Protein AF-A0A7C3S3P5-F1 (afdb_monomer)

Nearest PDB structures (foldseek):
  7kdc-assembly2_D  TM=4.823E-01  e=6.071E+00  Mus musculus
  1zka-assembly1_A-2  TM=6.468E-01  e=9.164E+00  Mus musculus
  3jbo-assembly1_Z  TM=3.573E-01  e=7.989E+00  Plasmodium falciparum 3D7
  5xxu-assembly1_V  TM=3.154E-01  e=6.503E+00  Toxoplasma gondii

pLDDT: mean 89.87, std 11.93, range [43.62, 97.19]

Secondary structure (DSSP, 8-state):
---PPPPPEEEEEEEETTTTEEEEEEEEETTS-HHHHHHHHHHHHHTTS--------

Radius of gyration: 14.49 Å; Cα contacts (8 Å, |Δi|>4): 58; chains: 1; bounding box: 35×22×46 Å

Solvent-accessible surface area (backbone atoms only — not comparable to full-atom values): 3878 Å² total; per-residue (Å²): 141,84,80,78,78,83,83,51,75,40,78,48,76,40,69,43,79,89,80,72,42,78,52,32,77,49,80,44,50,63,87,61,55,65,81,76,49,47,64,60,47,50,57,49,26,47,78,78,42,91,73,92,78,86,88,82,135

Foldseek 3Di:
DDDDPDKDKDKDFDADPVVRDTQDIDIGIPPDDVVVVVVVRCVSSCVVDPDPDDDDD

Structure (mmCIF, N/CA/C/O backbone):
data_AF-A0A7C3S3P5-F1
#
_entry.id   AF-A0A7C3S3P5-F1
#
loop_
_atom_site.group_PDB
_atom_site.id
_atom_site.type_symbol
_atom_site.label_atom_id
_atom_site.label_alt_id
_atom_site.label_comp_id
_atom_site.label_asym_id
_atom_site.label_entity_id
_atom_site.label_seq_id
_atom_site.pdbx_PDB_ins_code
_atom_site.Cartn_x
_atom_site.Cartn_y
_atom_site.Cartn_z
_atom_site.occupancy
_atom_site.B_iso_or_equiv
_atom_site.auth_seq_id
_atom_site.auth_comp_id
_atom_site.auth_asym_id
_atom_site.auth_atom_id
_atom_site.pdbx_PDB_model_num
ATOM 1 N N . MET A 1 1 ? 22.830 12.788 -28.770 1.00 43.62 1 MET A N 1
ATOM 2 C CA . MET A 1 1 ? 21.615 12.782 -27.929 1.00 43.62 1 MET A CA 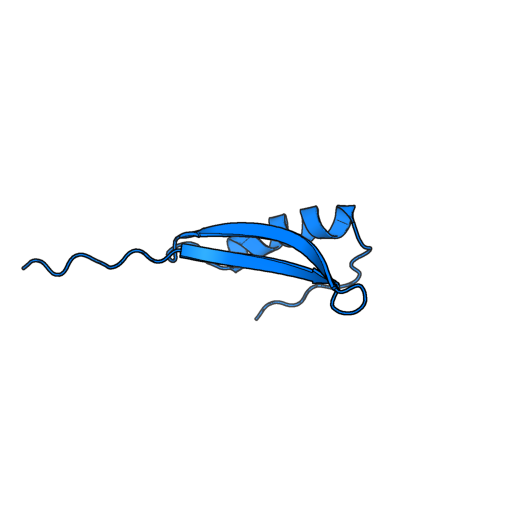1
ATOM 3 C C . MET A 1 1 ? 21.841 11.843 -26.756 1.00 43.62 1 MET A C 1
ATOM 5 O O . MET A 1 1 ? 21.624 10.657 -26.922 1.00 43.62 1 MET A O 1
ATOM 9 N N . TYR A 1 2 ? 22.325 12.317 -25.608 1.00 49.19 2 TYR A N 1
ATOM 10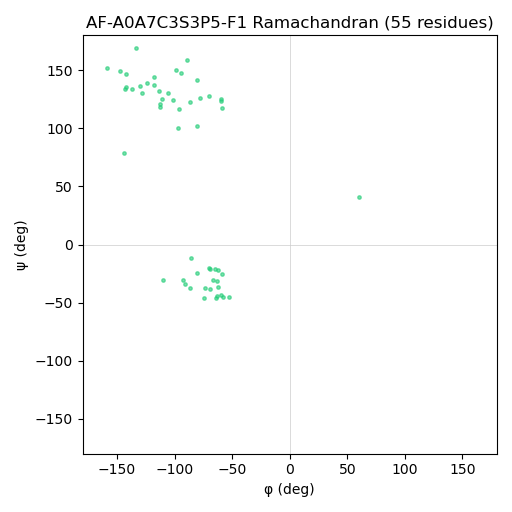 C CA . TYR A 1 2 ? 22.489 11.438 -24.441 1.00 49.19 2 TYR A CA 1
ATOM 11 C C . TYR A 1 2 ? 22.183 12.200 -23.152 1.00 49.19 2 TYR A C 1
ATOM 13 O O . TYR A 1 2 ? 23.076 12.644 -22.443 1.00 49.19 2 TYR A O 1
ATOM 21 N N . GLY A 1 3 ? 20.890 12.367 -22.871 1.00 51.78 3 GLY A N 1
ATOM 22 C CA . GLY A 1 3 ? 20.402 12.604 -21.517 1.00 51.78 3 GLY A CA 1
ATOM 23 C C . GLY A 1 3 ? 19.950 11.262 -20.956 1.00 51.78 3 GLY A C 1
ATOM 24 O O . GLY A 1 3 ? 18.885 10.775 -21.329 1.00 51.78 3 GLY A O 1
ATOM 25 N N . GLY A 1 4 ? 20.773 10.615 -20.129 1.00 60.28 4 GLY A N 1
ATOM 26 C CA . GLY A 1 4 ? 20.365 9.385 -19.449 1.00 60.28 4 GLY A CA 1
ATOM 27 C C . GLY A 1 4 ? 19.134 9.664 -18.586 1.00 60.28 4 GLY A C 1
ATOM 28 O O . GLY A 1 4 ? 19.165 10.571 -17.755 1.00 60.28 4 GLY A O 1
ATOM 29 N N . LYS A 1 5 ? 18.038 8.921 -18.796 1.00 71.50 5 LYS A N 1
ATOM 30 C CA . LYS A 1 5 ? 16.849 9.022 -17.937 1.00 71.50 5 LYS A CA 1
ATOM 31 C C . LYS A 1 5 ? 17.269 8.691 -16.505 1.00 71.50 5 LYS A C 1
ATOM 33 O O . LYS A 1 5 ? 17.723 7.576 -16.245 1.00 71.50 5 LYS A O 1
ATOM 38 N N . LYS A 1 6 ? 17.139 9.658 -15.591 1.00 74.06 6 LYS A N 1
ATOM 39 C CA . LYS A 1 6 ? 17.300 9.411 -14.155 1.00 74.06 6 LYS A CA 1
ATOM 40 C C . LYS A 1 6 ? 16.257 8.369 -13.753 1.00 74.06 6 LYS A C 1
ATOM 42 O O . LYS A 1 6 ? 15.083 8.555 -14.050 1.00 74.06 6 LYS A O 1
ATOM 47 N N . ARG A 1 7 ? 16.705 7.270 -13.147 1.00 80.44 7 ARG A N 1
ATOM 48 C CA . ARG A 1 7 ? 15.830 6.247 -12.571 1.00 80.44 7 ARG A CA 1
ATOM 49 C C . ARG A 1 7 ? 15.693 6.551 -11.094 1.00 80.44 7 ARG A C 1
ATOM 51 O O . ARG A 1 7 ? 16.697 6.535 -10.382 1.00 80.44 7 ARG A O 1
ATOM 58 N N . TYR A 1 8 ? 14.481 6.856 -10.662 1.00 88.88 8 TYR A N 1
ATOM 59 C CA . TYR A 1 8 ? 14.185 7.063 -9.254 1.00 88.88 8 TYR A CA 1
ATOM 60 C C . TYR A 1 8 ? 13.582 5.795 -8.659 1.00 88.88 8 TYR A C 1
ATOM 62 O O . TYR A 1 8 ? 12.920 5.015 -9.345 1.00 88.88 8 TYR A O 1
ATOM 70 N N . ILE A 1 9 ? 13.828 5.595 -7.368 1.00 94.12 9 ILE A N 1
ATOM 71 C CA . ILE A 1 9 ? 13.084 4.621 -6.577 1.00 94.12 9 ILE A CA 1
ATOM 72 C C . ILE A 1 9 ? 11.930 5.333 -5.876 1.00 94.12 9 ILE A C 1
ATOM 74 O O . ILE A 1 9 ? 12.047 6.495 -5.485 1.00 94.12 9 ILE A O 1
ATOM 78 N N . LYS A 1 10 ? 10.829 4.616 -5.695 1.00 93.75 10 LYS A N 1
ATOM 79 C CA . LYS A 1 10 ? 9.703 4.988 -4.846 1.00 93.75 10 LYS A CA 1
ATOM 80 C C . LYS A 1 10 ? 9.638 4.009 -3.687 1.00 93.75 10 LYS A C 1
ATOM 82 O O . LYS A 1 10 ? 9.696 2.796 -3.894 1.00 93.75 10 LYS A O 1
ATOM 87 N N . ILE A 1 11 ? 9.510 4.540 -2.479 1.00 95.88 11 ILE A N 1
ATOM 88 C CA . ILE A 1 11 ? 9.340 3.745 -1.268 1.00 95.88 11 ILE A CA 1
ATOM 89 C C . ILE A 1 11 ? 7.932 4.008 -0.742 1.00 95.88 11 ILE A C 1
ATOM 91 O O . ILE A 1 11 ? 7.588 5.150 -0.447 1.00 95.88 11 ILE A O 1
ATOM 95 N N . HIS A 1 12 ? 7.137 2.951 -0.628 1.00 94.88 12 HIS A N 1
ATOM 96 C CA . HIS A 1 12 ? 5.759 2.985 -0.149 1.00 94.88 12 HIS A CA 1
ATOM 97 C C . HIS A 1 12 ? 5.714 2.421 1.265 1.00 94.88 12 HIS A C 1
ATOM 99 O O . HIS A 1 12 ? 6.244 1.336 1.501 1.00 94.88 12 HIS A O 1
ATOM 105 N N . PHE A 1 13 ? 5.071 3.129 2.190 1.00 96.00 13 PHE A N 1
ATOM 106 C CA . PHE A 1 13 ? 4.921 2.701 3.579 1.00 96.00 13 PHE A CA 1
ATOM 107 C C . PHE A 1 13 ? 3.448 2.646 3.975 1.00 96.00 13 PHE A C 1
ATOM 109 O O . PHE A 1 13 ? 2.690 3.566 3.679 1.00 96.00 13 PHE A O 1
ATOM 116 N N . ALA A 1 14 ? 3.075 1.608 4.721 1.00 96.38 14 ALA A N 1
ATOM 117 C CA . ALA A 1 14 ? 1.881 1.614 5.557 1.00 96.38 14 ALA A CA 1
ATOM 118 C C . ALA A 1 14 ? 2.310 1.846 7.006 1.00 96.38 14 ALA A C 1
ATOM 120 O O . ALA A 1 14 ? 3.148 1.108 7.526 1.00 96.38 14 ALA A O 1
ATOM 121 N N . VAL A 1 15 ? 1.752 2.867 7.654 1.00 96.19 15 VAL A N 1
ATOM 122 C CA . VAL A 1 15 ? 2.168 3.297 8.995 1.00 96.19 15 VAL A CA 1
ATOM 123 C C . VAL A 1 15 ? 0.955 3.386 9.912 1.00 96.19 15 VAL A C 1
ATOM 125 O O . VAL A 1 15 ? -0.037 4.034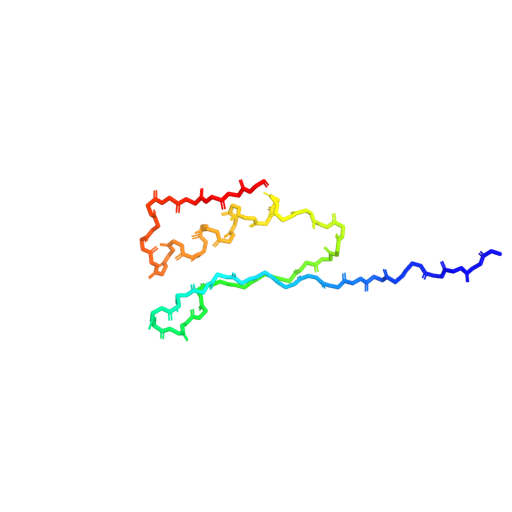 9.580 1.00 96.19 15 VAL A O 1
ATOM 128 N N . ASP A 1 16 ? 1.054 2.780 11.092 1.00 95.50 16 ASP A N 1
ATOM 129 C CA . ASP A 1 16 ? 0.151 3.055 12.205 1.00 95.50 16 ASP A CA 1
ATOM 130 C C . ASP A 1 16 ? 0.618 4.337 12.902 1.00 95.50 16 ASP A C 1
ATOM 132 O O . ASP A 1 16 ? 1.587 4.343 13.661 1.00 95.50 16 ASP A O 1
ATOM 136 N N . VAL A 1 17 ? -0.063 5.450 12.634 1.00 95.94 17 VAL A N 1
ATOM 137 C CA . VAL A 1 17 ? 0.317 6.769 13.167 1.00 95.94 17 VAL A CA 1
ATOM 138 C C . VAL A 1 17 ? 0.150 6.846 14.687 1.00 95.94 17 VAL A C 1
ATOM 140 O O . VAL A 1 17 ? 0.898 7.562 15.354 1.00 95.94 17 VAL A O 1
ATOM 143 N N . LYS A 1 18 ? -0.811 6.107 15.258 1.00 95.12 18 LYS A N 1
ATOM 144 C CA . LYS A 1 18 ? -1.072 6.132 16.703 1.00 95.12 18 LYS A CA 1
ATOM 145 C C . LYS A 1 18 ? 0.009 5.372 17.456 1.00 95.12 18 LYS A C 1
ATOM 147 O O . LYS A 1 18 ? 0.520 5.876 18.452 1.00 95.12 18 LYS A O 1
ATOM 152 N N . MET A 1 19 ? 0.358 4.185 16.967 1.00 94.44 19 MET A N 1
ATOM 153 C CA . MET A 1 19 ? 1.378 3.338 17.591 1.00 94.44 19 MET A CA 1
ATOM 154 C C . MET A 1 19 ? 2.801 3.680 17.138 1.00 94.44 19 MET A C 1
ATOM 156 O O . MET A 1 19 ? 3.757 3.268 17.784 1.00 94.44 19 MET A O 1
ATOM 160 N N . ARG A 1 20 ? 2.942 4.510 16.094 1.00 95.38 20 ARG A N 1
ATOM 161 C CA . ARG A 1 20 ? 4.216 4.917 15.480 1.00 95.38 20 ARG A CA 1
ATOM 162 C C . ARG A 1 20 ? 5.008 3.728 14.928 1.00 95.38 20 ARG A C 1
ATOM 164 O O . ARG A 1 20 ? 6.229 3.680 15.047 1.00 95.38 20 ARG A O 1
ATOM 171 N N . GLU A 1 21 ? 4.306 2.790 14.300 1.00 96.00 21 GLU A N 1
ATOM 172 C CA . GLU A 1 21 ? 4.877 1.553 13.761 1.00 96.00 21 GLU A CA 1
ATOM 173 C C . GLU A 1 21 ? 4.696 1.477 12.243 1.00 96.00 21 GLU A C 1
ATOM 175 O O . GLU A 1 21 ? 3.668 1.888 11.703 1.00 96.00 21 GLU A O 1
ATOM 180 N N . VAL A 1 22 ? 5.684 0.914 11.545 1.00 96.75 22 VAL A N 1
ATOM 181 C CA . VAL A 1 22 ? 5.568 0.574 10.121 1.00 96.75 22 VAL A CA 1
ATOM 182 C C . VAL A 1 22 ? 4.961 -0.822 10.008 1.00 96.75 22 VAL A C 1
ATOM 184 O O . VAL A 1 22 ? 5.518 -1.780 10.534 1.00 96.75 22 VAL A O 1
ATOM 187 N N . LEU A 1 23 ? 3.833 -0.935 9.311 1.00 96.88 23 LEU A N 1
ATOM 188 C CA . LEU A 1 23 ? 3.096 -2.190 9.130 1.00 96.88 23 LEU A CA 1
ATOM 189 C C . LEU A 1 23 ? 3.507 -2.934 7.853 1.00 96.88 23 LEU A C 1
ATOM 191 O O . LEU A 1 23 ? 3.429 -4.157 7.797 1.00 96.88 23 LEU A O 1
ATOM 195 N N . ALA A 1 24 ? 3.919 -2.196 6.818 1.00 97.19 24 ALA A N 1
ATOM 196 C CA . ALA A 1 24 ? 4.414 -2.744 5.558 1.00 97.19 24 ALA A CA 1
ATOM 197 C C . ALA A 1 24 ? 5.277 -1.708 4.819 1.00 97.19 24 ALA A C 1
ATOM 199 O O . ALA A 1 24 ? 5.069 -0.499 4.958 1.00 97.19 24 ALA A O 1
ATOM 200 N N . MET A 1 25 ? 6.229 -2.185 4.016 1.00 97.06 25 MET A N 1
ATOM 201 C CA . MET A 1 25 ? 7.124 -1.354 3.208 1.00 97.06 25 MET A CA 1
ATOM 202 C C . MET A 1 25 ? 7.396 -2.024 1.863 1.00 97.06 25 MET A C 1
ATOM 204 O O . MET A 1 25 ? 7.728 -3.206 1.814 1.00 97.06 25 MET A O 1
ATOM 208 N N . TYR A 1 26 ? 7.315 -1.251 0.783 1.00 96.19 26 TYR A N 1
ATOM 209 C CA . TYR A 1 26 ? 7.623 -1.699 -0.572 1.00 96.19 26 TYR A CA 1
ATOM 210 C C . TYR A 1 26 ? 8.581 -0.724 -1.247 1.00 96.19 26 TYR A C 1
ATOM 212 O O . TYR A 1 26 ? 8.388 0.488 -1.188 1.00 96.19 26 TYR A O 1
ATOM 220 N N . VAL A 1 27 ? 9.592 -1.250 -1.936 1.00 95.25 27 VAL A N 1
ATOM 221 C CA . VAL A 1 27 ? 10.506 -0.456 -2.765 1.00 95.25 27 VAL A CA 1
ATOM 222 C C . VAL A 1 27 ? 10.241 -0.800 -4.222 1.00 95.25 27 VAL A C 1
ATOM 224 O O . VAL A 1 27 ? 10.270 -1.964 -4.612 1.00 95.25 27 VAL A O 1
ATOM 227 N N . THR A 1 28 ? 9.969 0.220 -5.023 1.00 94.44 28 THR A N 1
ATOM 228 C CA . THR A 1 28 ? 9.663 0.103 -6.452 1.00 94.44 28 THR A CA 1
ATOM 229 C C . THR A 1 28 ? 10.457 1.133 -7.238 1.00 94.44 28 THR A C 1
ATOM 231 O O . THR A 1 28 ? 11.079 2.029 -6.667 1.00 94.44 28 THR A O 1
ATOM 234 N N . THR A 1 29 ? 10.463 1.008 -8.555 1.00 93.44 29 THR A N 1
ATOM 235 C CA . THR A 1 29 ? 10.961 2.041 -9.464 1.00 93.44 29 THR A CA 1
ATOM 236 C C . THR A 1 29 ? 9.838 3.011 -9.833 1.00 93.44 29 THR A C 1
ATOM 238 O O . THR A 1 29 ? 8.654 2.717 -9.662 1.00 93.44 29 THR A O 1
ATOM 241 N N . ASP A 1 30 ? 10.205 4.209 -10.279 1.00 89.44 30 ASP A N 1
ATOM 242 C CA . ASP A 1 30 ? 9.269 5.305 -10.552 1.00 89.44 30 ASP A CA 1
ATOM 243 C C . ASP A 1 30 ? 8.228 5.029 -11.649 1.00 89.44 30 ASP A C 1
ATOM 245 O O . ASP A 1 30 ? 7.159 5.646 -11.639 1.00 89.44 30 ASP A O 1
ATOM 249 N N . ASP A 1 31 ? 8.499 4.075 -12.536 1.00 90.12 31 ASP A N 1
ATOM 250 C CA . ASP A 1 31 ? 7.597 3.589 -13.581 1.00 90.12 31 ASP A CA 1
ATOM 251 C C . ASP A 1 31 ? 6.407 2.780 -13.039 1.00 90.12 31 ASP A C 1
ATOM 253 O O . ASP A 1 31 ? 5.368 2.672 -13.701 1.00 90.12 31 ASP A O 1
ATOM 257 N N . ILE A 1 32 ? 6.510 2.258 -11.814 1.00 91.88 32 ILE A N 1
ATOM 258 C CA . ILE A 1 32 ? 5.403 1.574 -11.152 1.00 91.88 32 ILE A CA 1
ATOM 259 C C . ILE A 1 32 ? 4.421 2.609 -10.596 1.00 91.88 32 ILE A C 1
ATOM 261 O O . ILE A 1 32 ? 4.784 3.538 -9.871 1.00 91.88 32 ILE A O 1
ATOM 265 N N . HIS A 1 33 ? 3.154 2.448 -10.982 1.00 90.38 33 HIS A N 1
ATOM 266 C CA . HIS A 1 33 ? 2.044 3.252 -10.479 1.00 90.38 33 HIS A CA 1
ATOM 267 C C . HIS A 1 33 ? 1.601 2.735 -9.113 1.00 90.38 33 HIS A C 1
ATOM 269 O O . HIS A 1 33 ? 1.525 1.524 -8.898 1.00 90.38 33 HIS A O 1
ATOM 275 N N . ASP A 1 34 ? 1.250 3.654 -8.223 1.00 89.06 34 ASP A N 1
ATOM 276 C CA . ASP A 1 34 ? 0.948 3.358 -6.821 1.00 89.06 34 ASP A CA 1
ATOM 277 C C . ASP A 1 34 ? -0.284 2.444 -6.690 1.00 89.06 34 ASP A C 1
ATOM 279 O O . ASP A 1 34 ? -0.310 1.546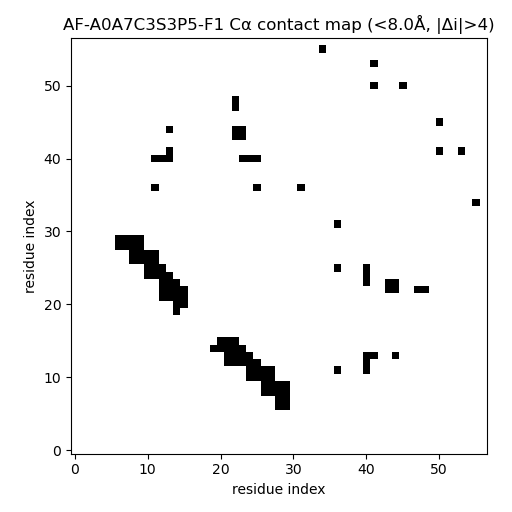 -5.850 1.00 89.06 34 ASP A O 1
ATOM 283 N N . SER A 1 35 ? -1.235 2.552 -7.625 1.00 91.44 35 SER A N 1
ATOM 284 C CA . SER A 1 35 ? -2.400 1.663 -7.741 1.00 91.44 35 SER A CA 1
ATOM 285 C C . SER A 1 35 ? -2.053 0.186 -7.932 1.00 91.44 35 SER A C 1
ATOM 287 O O . SER A 1 35 ? -2.838 -0.682 -7.554 1.00 91.44 35 SER A O 1
ATOM 289 N N . LYS A 1 36 ? -0.869 -0.127 -8.476 1.00 93.81 36 LYS A N 1
ATOM 290 C CA . LYS A 1 36 ? -0.375 -1.509 -8.578 1.00 93.81 36 LYS A CA 1
ATOM 291 C C . LYS A 1 36 ? 0.235 -2.016 -7.272 1.00 93.81 36 LYS A C 1
ATOM 293 O O . LYS A 1 36 ? 0.294 -3.224 -7.072 1.00 93.81 36 LYS A O 1
ATOM 298 N N . VAL A 1 37 ? 0.708 -1.117 -6.411 1.00 94.81 37 VAL A N 1
ATOM 299 C CA . VAL A 1 37 ? 1.364 -1.455 -5.137 1.00 94.81 37 VAL A CA 1
ATOM 300 C C . VAL A 1 37 ? 0.344 -1.529 -4.003 1.00 94.81 37 VAL A C 1
ATOM 302 O O . VAL A 1 37 ? 0.472 -2.370 -3.113 1.00 94.81 37 VAL A O 1
ATOM 305 N N . LEU A 1 38 ? -0.692 -0.687 -4.057 1.00 92.94 38 LEU A N 1
ATOM 306 C CA . LEU A 1 38 ? -1.680 -0.529 -2.995 1.00 92.94 38 LEU A CA 1
ATOM 307 C C . LEU A 1 38 ? -2.334 -1.847 -2.534 1.00 92.94 38 LEU A C 1
ATOM 309 O O . LEU A 1 38 ? -2.387 -2.055 -1.322 1.00 92.94 38 LEU A O 1
ATOM 313 N N . PRO A 1 39 ? -2.782 -2.769 -3.414 1.00 95.25 39 PRO A N 1
ATOM 314 C CA . PRO A 1 39 ? -3.404 -4.015 -2.963 1.00 95.25 39 PRO A CA 1
ATOM 315 C C . PRO A 1 39 ? -2.477 -4.866 -2.088 1.00 95.25 39 PRO A C 1
ATOM 317 O O . PRO A 1 39 ? -2.897 -5.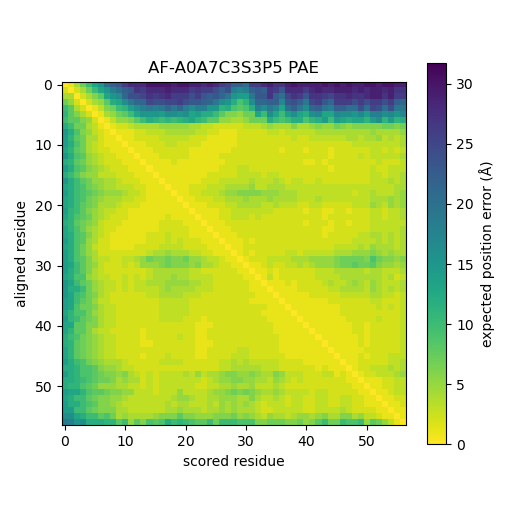359 -1.042 1.00 95.25 39 PRO A O 1
ATOM 320 N N . SER A 1 40 ? -1.206 -4.999 -2.476 1.00 95.50 40 SER A N 1
ATOM 321 C CA . SER A 1 40 ? -0.212 -5.763 -1.714 1.00 95.50 40 SER A CA 1
ATOM 322 C C . SER A 1 40 ? 0.139 -5.072 -0.396 1.00 95.50 40 SER A C 1
ATOM 324 O O . SER A 1 40 ? 0.257 -5.725 0.639 1.00 95.50 40 SER A O 1
ATOM 326 N N . LEU A 1 41 ? 0.230 -3.738 -0.413 1.00 95.31 41 LEU A N 1
ATOM 327 C CA . LEU A 1 41 ? 0.480 -2.940 0.783 1.00 95.31 41 LEU A CA 1
ATOM 328 C C . LEU A 1 41 ? -0.654 -3.083 1.814 1.00 95.31 41 LEU A C 1
ATOM 330 O O . LEU A 1 41 ? -0.380 -3.284 2.996 1.00 95.31 41 LEU A O 1
ATOM 334 N N . ILE A 1 42 ? -1.917 -3.039 1.371 1.00 95.44 42 ILE A N 1
ATOM 335 C CA . ILE A 1 42 ? -3.095 -3.272 2.224 1.00 95.44 42 ILE A CA 1
ATOM 336 C C . ILE A 1 42 ? -3.094 -4.705 2.747 1.00 95.44 42 ILE A C 1
ATOM 338 O O . ILE A 1 42 ? -3.306 -4.910 3.940 1.00 95.44 42 ILE A O 1
ATOM 342 N N . ALA A 1 43 ? -2.842 -5.692 1.883 1.00 95.88 43 ALA A N 1
ATOM 343 C CA . ALA A 1 43 ? -2.828 -7.093 2.286 1.00 95.88 43 ALA 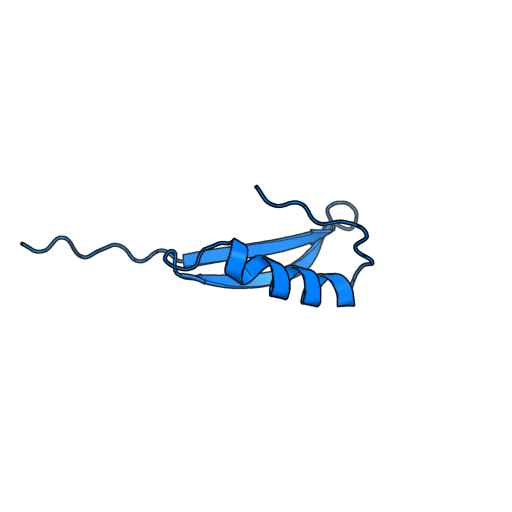A CA 1
ATOM 344 C C . ALA A 1 43 ? -1.809 -7.340 3.408 1.00 95.88 43 ALA A C 1
ATOM 346 O O . ALA A 1 43 ? -2.152 -7.955 4.416 1.00 95.88 43 ALA A O 1
ATOM 347 N N . ASP A 1 44 ? -0.594 -6.801 3.304 1.00 96.69 44 ASP A N 1
ATOM 348 C CA . ASP A 1 44 ? 0.419 -6.973 4.349 1.00 96.69 44 ASP A CA 1
ATOM 349 C C . ASP A 1 44 ? 0.149 -6.146 5.608 1.00 96.69 44 ASP A C 1
ATOM 351 O O . ASP A 1 44 ? 0.328 -6.648 6.721 1.00 96.69 44 ASP A O 1
ATOM 355 N N . ALA A 1 45 ? -0.366 -4.923 5.469 1.00 96.25 45 ALA A N 1
ATOM 356 C CA . ALA A 1 45 ? -0.801 -4.133 6.617 1.00 96.25 45 ALA A CA 1
ATOM 357 C C . ALA A 1 45 ? -1.959 -4.818 7.373 1.00 96.25 45 ALA A C 1
ATOM 359 O O . ALA A 1 45 ? -1.979 -4.816 8.606 1.00 96.25 45 ALA A O 1
ATOM 360 N N . SER A 1 46 ? -2.869 -5.485 6.649 1.00 96.19 46 SER A N 1
ATOM 361 C CA . SER A 1 46 ? -4.030 -6.182 7.220 1.00 96.19 46 SER A CA 1
ATOM 362 C C . SER A 1 46 ? -3.664 -7.376 8.108 1.00 96.19 46 SER A C 1
ATOM 364 O O . SER A 1 46 ? -4.436 -7.762 8.983 1.00 96.19 46 SER A O 1
ATOM 366 N N . ARG A 1 47 ? -2.453 -7.930 7.949 1.00 95.75 47 ARG A N 1
ATOM 367 C CA . ARG A 1 47 ? -1.921 -8.977 8.840 1.00 95.75 47 ARG A CA 1
ATOM 368 C C . ARG A 1 47 ? -1.594 -8.450 10.239 1.00 95.75 47 ARG A C 1
ATOM 370 O O . ARG A 1 47 ? -1.510 -9.238 11.175 1.00 95.75 47 ARG A O 1
ATOM 377 N N . HIS A 1 48 ? -1.398 -7.139 10.378 1.00 95.38 48 HIS A N 1
ATOM 378 C CA . HIS A 1 48 ? -0.956 -6.494 11.615 1.00 95.38 48 HIS A CA 1
ATOM 379 C C . HIS A 1 48 ? -2.057 -5.651 12.274 1.00 95.38 48 HIS A C 1
ATOM 381 O O . HIS A 1 48 ? -2.072 -5.495 13.500 1.00 95.38 48 HIS A O 1
ATOM 387 N N . ARG A 1 49 ? -2.973 -5.082 11.480 1.00 93.06 49 ARG A N 1
ATOM 388 C CA . ARG A 1 49 ? -4.086 -4.238 11.940 1.00 93.06 49 ARG A CA 1
ATOM 389 C C . ARG A 1 49 ? -5.340 -4.516 11.120 1.00 93.06 49 ARG A C 1
ATOM 391 O O . ARG A 1 49 ? -5.258 -4.768 9.926 1.00 93.06 49 ARG A O 1
ATOM 398 N N . LEU A 1 50 ? -6.509 -4.412 11.748 1.00 94.56 50 LEU A N 1
ATOM 399 C CA . LEU A 1 50 ? -7.777 -4.454 11.021 1.00 94.56 50 LEU A CA 1
ATOM 400 C C . LEU A 1 50 ? -7.936 -3.171 10.199 1.00 94.56 50 LEU A C 1
ATOM 402 O O . LEU A 1 50 ? -7.830 -2.069 10.736 1.00 94.56 50 LEU A O 1
ATOM 406 N N . ILE A 1 51 ? -8.206 -3.333 8.907 1.00 93.25 51 ILE A N 1
ATOM 407 C CA . ILE A 1 51 ? -8.465 -2.240 7.968 1.00 93.25 51 ILE A CA 1
ATOM 408 C C . ILE A 1 51 ? -9.929 -2.351 7.551 1.00 93.25 51 ILE A C 1
ATOM 4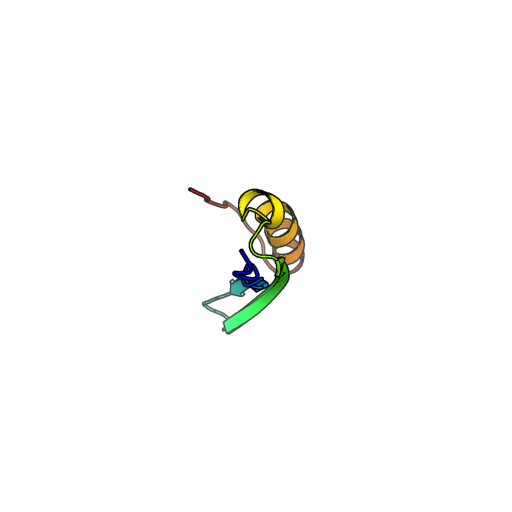10 O O . ILE A 1 51 ? -10.329 -3.370 6.994 1.00 93.25 51 ILE A O 1
ATOM 414 N N . SER A 1 52 ? -10.731 -1.329 7.845 1.00 94.00 52 SER A N 1
ATOM 415 C CA . SER A 1 52 ? -12.145 -1.285 7.451 1.00 94.00 52 SER A CA 1
ATOM 416 C C . SER A 1 52 ? -12.335 -0.722 6.046 1.00 94.00 52 SER A C 1
ATOM 418 O O . SER A 1 52 ? -13.192 -1.188 5.305 1.00 94.00 52 SER A O 1
ATOM 420 N N . GLU A 1 53 ? -11.538 0.280 5.683 1.00 93.19 53 GLU A N 1
ATOM 421 C CA . GLU A 1 53 ? -11.663 1.034 4.439 1.00 93.19 53 GLU A CA 1
ATOM 422 C C . GLU A 1 53 ? -10.275 1.478 3.968 1.00 93.19 53 GLU A C 1
ATOM 424 O O . GLU A 1 53 ? -9.381 1.729 4.780 1.00 93.19 53 GLU A O 1
ATOM 429 N N . ALA A 1 54 ? -10.101 1.585 2.653 1.00 91.06 54 ALA A N 1
ATOM 430 C CA . ALA A 1 54 ? -8.907 2.135 2.032 1.00 91.06 54 ALA A CA 1
ATOM 431 C C . ALA A 1 54 ? -9.322 3.051 0.880 1.00 91.06 54 ALA A C 1
ATOM 433 O O . ALA A 1 54 ? -10.165 2.683 0.063 1.00 91.06 54 ALA A O 1
ATOM 434 N N . TYR A 1 55 ? -8.715 4.232 0.826 1.00 90.12 55 TYR A N 1
ATOM 435 C CA . TYR A 1 55 ? -9.014 5.265 -0.158 1.00 90.12 55 TYR A CA 1
ATOM 436 C C . TYR A 1 55 ? -7.774 5.529 -1.010 1.00 90.12 55 TYR A C 1
ATOM 438 O O . TYR A 1 55 ? -6.660 5.595 -0.488 1.00 90.12 55 TYR A O 1
ATOM 446 N N . MET A 1 56 ? -7.978 5.675 -2.315 1.00 86.94 56 MET A N 1
ATOM 447 C CA . MET A 1 56 ? -6.963 6.047 -3.295 1.00 86.94 56 MET A CA 1
ATOM 448 C C . MET A 1 56 ? -7.630 6.967 -4.313 1.00 86.94 56 MET A C 1
ATOM 450 O O . MET A 1 56 ? -8.763 6.690 -4.709 1.00 86.94 56 MET A O 1
ATOM 454 N N . ASP A 1 57 ? -6.943 8.046 -4.669 1.00 78.56 57 ASP A N 1
ATOM 455 C CA . ASP A 1 57 ? -7.349 8.974 -5.732 1.00 78.56 57 ASP A CA 1
ATOM 456 C C . ASP A 1 57 ? -7.013 8.400 -7.122 1.00 78.56 57 ASP A C 1
ATOM 458 O O . ASP A 1 57 ? -5.953 7.734 -7.243 1.00 78.56 57 ASP A O 1
#

Sequence (57 aa):
MYGGKKRYIKIHFAVDVKMREVLAMYVTTDDIHDSKVLPSLIADASRHRLISEAYMD

Mean predicted aligned error: 5.13 Å

=== Feature glossary ===
Reading guide. The protein is described through the following features:

Foldseek 3Di. A 3Di character summarizes, for each residue, the relative orientation of the Cα frame of its nearest spatial neighbor. Because it encodes fold topology rather than chemistry, 3Di alignments detect remote structural similarity that sequence alignment misses.

Contact-map, Ramachandran, and PAE plots. Plot images: a contact map (which residues are close in 3D, as an N×N binary image), a Ramachandran scatter (backbone torsion angles, revealing secondary-structure composition at a glance), and — for AlphaFold structures — a PAE heatmap (pairwise prediction confidence).

Radius of gyration, Cα contacts, bounding box. Radius of gyration (Rg) is the root-mean-square distance of Cα atoms from their centroid — a single number for overall size and compactness. A globular domain of N residues has Rg ≈ 2.2·N^0.38 Å; an extended or disordered chain has a much larger Rg. The Cα contact count is the number of residue pairs whose Cα atoms are within 8 Å and are more than four positions apart in sequence — a standard proxy for tertiary packing density. The bounding box is the smallest axis-aligned box enclosing all Cα atoms.

Secondary structure (8-state, DSSP). Eight-state secondary structure (DSSP): H is the canonical α-helix, G the tighter 3₁₀-helix, I the wider π-helix; E/B are β-structure, T and S are turns and bends, and '-' is everything else. DSSP derives these from the pattern of main-chain N–H···O=C hydrogen bonds, not from the sequence.

B-factor. B-factor (Debye–Waller factor) reflects atomic displacement in the crystal lattice. It is an experimental observable (units Å²), not a prediction; low values mean the atom is pinned down, high values mean it moves or is heterogeneous across the crystal.

pLDDT. pLDDT is the predicted lDDT-Cα score: AlphaFold's confidence that the local environment of each residue (all inter-atomic distances within 15 Å) is correctly placed. It is a per-residue number between 0 and 100, with higher meaning more reliable.

Nearest PDB structures. Nearest PDB neighbors are the top structural matches found by Foldseek when searching this structure against the entire Protein Data Bank. Each hit reports a TM-score (0 to 1; >0.5 almost always implies the same fold) and an E-value. These are *structural* homologs — they may share no detectable sequence similarity.

Solvent-accessible surface area. Accessible surface area quantifies burial. A residue with SASA near zero is packed into the hydrophobic core; one with SASA >100 Å² sits on the surface. Computed here via the Shrake–Rupley numerical algorithm with a 1.4 Å probe.

Rendered structure images. Structure images are PyMOL renders from six orthogonal camera directions. Cartoon representation draws helices as coils and strands as arrows; sticks shows the backbone as bonds; surface shows the solvent-excluded envelope. Rainbow coloring maps sequence position to hue (blue→red, N→C); chain coloring assigns a distinct color per polypeptide.

Backbone torsions (φ/ψ). φ (phi) and ψ (psi) are the two rotatable backbone dihedrals per residue: φ is the C(i-1)–N–Cα–C torsion, ψ is the N–Cα–C–N(i+1) torsion, both in degrees on (−180°, 180°]. α-helical residues cluster near (−60°, −45°); β-strand residues near (−120°, +130°). A Ramachandran plot is simply a scatter of (φ, ψ) for every residue.

Predicted aligned error. Predicted Aligned Error (PAE) is an AlphaFold confidence matrix: entry (i, j) is the expected error in the position of residue j, in ångströms, when the prediction is superimposed on the true structure at residue i. Low PAE within a block of residues means that block is internally rigid and well-predicted; high PAE between two blocks means their relative placement is uncertain even if each block individually is confident.

mmCIF coord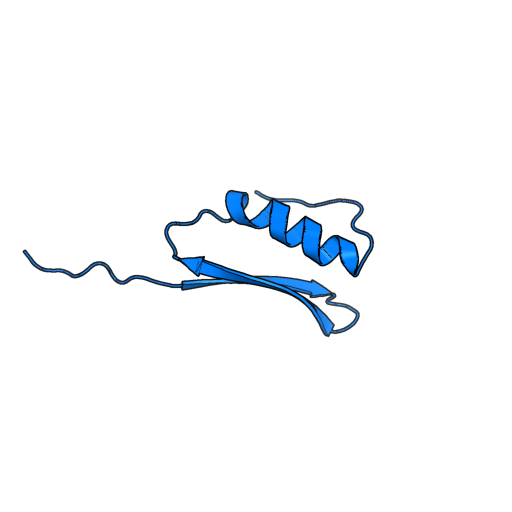inates. Structure coordinates are given as an mmCIF _atom_site loop: one row per atom with element, residue name, chain id, sequence number, and x/y/z position in Å. Only the four main-chain atoms per residue are included here; side chains are omitted to keep the record compact.

InterPro / GO / CATH / organism. Database cross-references. InterPro integrates a dozen domain/family signature databases into unified entries with residue-range hits. GO terms attach function/proce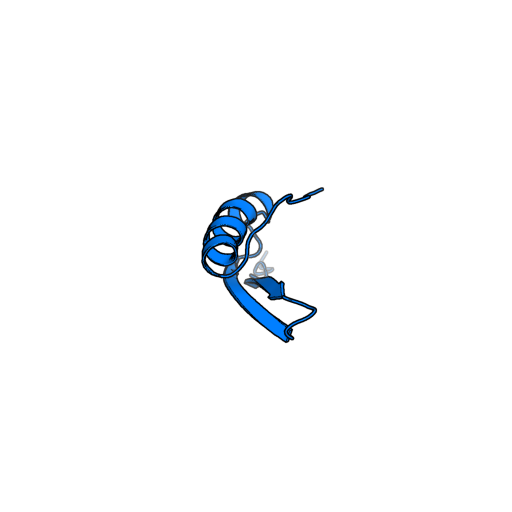ss/location labels with evidence codes. CATH codes position the fold in a four-level structural taxonomy. Organism is the NCBI-taxonomy species name.

Secondary structure (3-state, P-SEA). SS3 is a coarse helix/strand/coil call (letters a/b/c) made by the P-SEA algorithm from inter-Cα distances and dihedrals. It is less detailed than DSSP but needs only Cα positions.

Sequence. Sequence gives the chain of amino acids in standard one-letter code (A=alanine, C=cysteine, …, Y=tyrosine), read N→C. It is the only feature that is directly encoded by the gene; all structural features are derived from the folded form of this sequence.